Protein AF-A0A820EI42-F1 (afdb_monomer_lite)

Radius of gyration: 15.6 Å; chains: 1; bounding box: 41×28×44 Å

Secondary structure (DSSP, 8-state):
-HHHHHHHHHHHTT-HHHHHHHHHHHHH--BSSSSTTB-IIIIIIHHHIIIIITTHHHHHHHHHHHHHS-B-TTSSSBSS---HHHHHHHHHHHHTS-THHHHHHHH---HHHHHHHHHHHHHTTT----

Organism: NCBI:txid433720

pLDDT: mean 88.72, std 10.05, range [53.34, 98.56]

Structure (mmCIF, N/CA/C/O backbone):
data_AF-A0A820EI42-F1
#
_entry.id   AF-A0A820EI42-F1
#
loop_
_atom_site.group_PDB
_atom_site.id
_atom_site.type_symbol
_atom_site.label_atom_id
_atom_site.label_alt_id
_atom_site.label_comp_id
_atom_site.label_asym_id
_atom_site.label_entity_id
_atom_site.label_seq_id
_atom_site.pdbx_PDB_ins_code
_atom_site.Cartn_x
_atom_site.Cartn_y
_atom_site.Cartn_z
_atom_site.occupancy
_atom_site.B_iso_or_equi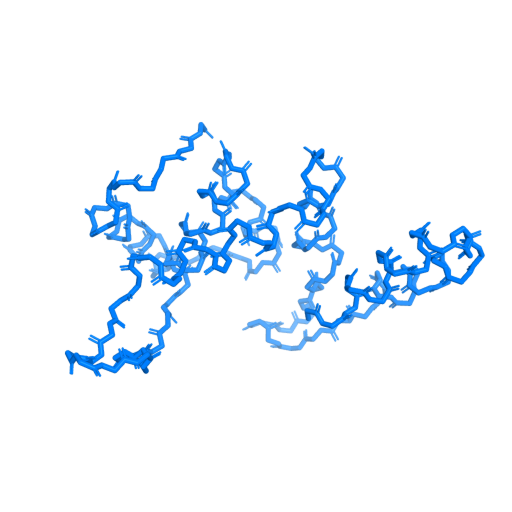v
_atom_site.auth_seq_id
_atom_site.auth_comp_id
_atom_site.auth_asym_id
_atom_site.auth_atom_id
_atom_site.pdbx_PDB_model_num
ATOM 1 N N . MET A 1 1 ? 3.671 6.125 -6.779 1.00 53.34 1 MET A N 1
ATOM 2 C CA . MET A 1 1 ? 2.702 5.090 -7.230 1.00 53.34 1 MET A CA 1
ATOM 3 C C . MET A 1 1 ? 2.382 5.195 -8.721 1.00 53.34 1 MET A C 1
ATOM 5 O O . MET A 1 1 ? 1.950 4.197 -9.273 1.00 53.34 1 MET A O 1
ATOM 9 N N . ALA A 1 2 ? 2.569 6.338 -9.393 1.00 58.31 2 ALA A N 1
ATOM 10 C CA . ALA A 1 2 ? 2.307 6.477 -10.833 1.00 58.31 2 ALA A CA 1
ATOM 11 C C . ALA A 1 2 ? 3.265 5.642 -11.714 1.00 58.31 2 ALA A C 1
ATOM 13 O O . ALA A 1 2 ? 2.934 5.253 -12.830 1.00 58.31 2 ALA A O 1
ATOM 14 N N . GLU A 1 3 ? 4.439 5.321 -11.183 1.00 64.50 3 GLU A N 1
ATOM 15 C CA . GLU A 1 3 ? 5.553 4.681 -11.876 1.00 64.50 3 GLU A CA 1
ATOM 16 C C . GLU A 1 3 ? 5.249 3.228 -12.274 1.00 64.50 3 GLU A C 1
ATOM 18 O O . GLU A 1 3 ? 5.592 2.793 -13.373 1.00 64.50 3 GLU A O 1
ATOM 23 N N . ILE A 1 4 ? 4.539 2.486 -11.415 1.00 65.19 4 ILE A N 1
ATOM 24 C CA . ILE A 1 4 ? 4.153 1.093 -11.691 1.00 65.19 4 ILE A CA 1
ATOM 25 C C . ILE A 1 4 ? 3.042 0.988 -12.737 1.00 65.19 4 ILE A C 1
ATOM 27 O O . ILE A 1 4 ? 3.046 0.048 -13.524 1.00 65.19 4 ILE A O 1
ATOM 31 N N . PHE A 1 5 ? 2.152 1.983 -12.817 1.00 62.69 5 PHE A N 1
ATOM 32 C CA . PHE A 1 5 ? 1.151 2.056 -13.883 1.00 62.69 5 PHE A CA 1
ATOM 33 C C . PHE A 1 5 ? 1.806 2.310 -15.243 1.00 62.69 5 PHE A C 1
ATOM 35 O O . PHE A 1 5 ? 1.432 1.674 -16.221 1.00 62.69 5 PHE A O 1
ATOM 42 N N . GLY A 1 6 ? 2.819 3.183 -15.305 1.00 65.38 6 GLY A N 1
ATOM 43 C CA . GLY A 1 6 ? 3.590 3.401 -16.532 1.00 65.38 6 GLY A CA 1
ATOM 44 C C . GLY A 1 6 ? 4.297 2.130 -17.009 1.00 65.38 6 GLY A C 1
ATOM 45 O O . GLY A 1 6 ? 4.198 1.778 -18.182 1.00 65.38 6 GLY A O 1
ATOM 46 N N . TYR A 1 7 ? 4.958 1.407 -16.097 1.00 69.62 7 TYR A N 1
ATOM 47 C CA . TYR A 1 7 ? 5.595 0.125 -16.414 1.00 69.62 7 TYR A CA 1
ATOM 48 C C . TYR A 1 7 ? 4.594 -0.917 -16.933 1.00 69.62 7 TYR A C 1
ATOM 50 O O . TYR A 1 7 ? 4.837 -1.537 -17.970 1.00 69.62 7 TYR A O 1
ATOM 58 N N . ASP A 1 8 ? 3.462 -1.082 -16.243 1.00 69.12 8 ASP A N 1
ATOM 59 C CA . ASP A 1 8 ? 2.468 -2.093 -16.603 1.00 69.12 8 ASP A CA 1
ATOM 60 C C . ASP A 1 8 ? 1.779 -1.793 -17.942 1.00 69.12 8 ASP A C 1
ATOM 62 O O . ASP A 1 8 ? 1.596 -2.700 -18.750 1.00 69.12 8 ASP A O 1
ATOM 66 N N . VAL A 1 9 ? 1.491 -0.519 -18.239 1.00 74.06 9 VAL A N 1
ATOM 67 C CA . VAL A 1 9 ? 0.936 -0.105 -19.539 1.00 74.06 9 VAL A CA 1
ATOM 68 C C . VAL A 1 9 ? 1.902 -0.426 -20.680 1.00 74.06 9 VAL A C 1
ATOM 70 O O . VAL A 1 9 ? 1.485 -1.020 -21.673 1.00 74.06 9 VAL A O 1
ATOM 73 N N . TYR A 1 10 ? 3.192 -0.091 -20.550 1.00 78.75 10 TYR A N 1
ATOM 74 C CA . TYR A 1 10 ? 4.170 -0.418 -21.594 1.00 78.75 10 TYR A CA 1
ATOM 75 C C . TYR A 1 10 ? 4.304 -1.930 -21.794 1.00 78.75 10 TYR A C 1
ATOM 77 O O . TYR A 1 10 ? 4.329 -2.393 -22.935 1.00 78.75 10 TYR A O 1
ATOM 85 N N . LYS A 1 11 ? 4.311 -2.708 -20.704 1.00 75.75 11 LYS A N 1
ATOM 86 C CA . LYS A 1 11 ? 4.339 -4.173 -20.774 1.00 75.75 11 LYS A CA 1
ATOM 87 C C . LYS A 1 11 ? 3.086 -4.729 -21.463 1.00 75.75 11 LYS A C 1
ATOM 89 O O . LYS A 1 11 ? 3.209 -5.568 -22.350 1.00 75.75 11 LYS A O 1
ATOM 94 N N . GLY A 1 12 ? 1.899 -4.233 -21.110 1.00 77.19 12 GLY A N 1
ATOM 95 C CA . GLY A 1 12 ? 0.624 -4.649 -21.702 1.00 77.19 12 GLY A CA 1
ATOM 96 C C . GLY A 1 12 ? 0.482 -4.304 -23.190 1.00 77.19 12 GLY A C 1
ATOM 97 O O . GLY A 1 12 ? -0.171 -5.038 -23.926 1.00 77.19 12 GLY A O 1
ATOM 98 N N . LEU A 1 13 ? 1.133 -3.230 -23.650 1.00 83.88 13 LEU A N 1
ATOM 99 C CA . LEU A 1 13 ? 1.183 -2.826 -25.062 1.00 83.88 13 LEU A CA 1
ATOM 100 C C . LEU A 1 13 ? 2.290 -3.531 -25.871 1.00 83.88 13 LEU A C 1
ATOM 102 O O . LEU A 1 13 ? 2.433 -3.263 -27.062 1.00 83.88 13 LEU A O 1
ATOM 106 N N . GLY A 1 14 ? 3.093 -4.404 -25.250 1.00 83.50 14 GLY A N 1
ATOM 107 C CA . GLY A 1 14 ? 4.234 -5.061 -25.901 1.00 83.50 14 GLY A CA 1
ATOM 108 C C . GLY A 1 14 ? 5.441 -4.143 -26.146 1.00 83.50 14 GLY A C 1
ATOM 109 O O . GLY A 1 14 ? 6.364 -4.517 -26.867 1.00 83.50 14 GLY A O 1
ATOM 110 N N . LEU A 1 15 ? 5.462 -2.955 -25.537 1.00 86.25 15 LEU A N 1
ATOM 111 C CA . LEU A 1 15 ? 6.540 -1.966 -25.626 1.00 86.25 15 LEU A CA 1
ATOM 112 C C . LEU A 1 15 ? 7.644 -2.288 -24.608 1.00 86.25 15 LEU A C 1
ATOM 114 O O . LEU A 1 15 ? 7.876 -1.568 -23.635 1.00 86.25 15 LEU A O 1
ATOM 118 N N . THR A 1 16 ? 8.297 -3.437 -24.792 1.00 84.50 16 THR A N 1
ATOM 119 C CA . THR A 1 16 ? 9.231 -4.014 -23.810 1.00 84.50 16 THR A CA 1
ATOM 120 C C . THR A 1 16 ? 10.432 -3.106 -23.519 1.00 84.50 16 THR A C 1
ATOM 122 O O . THR A 1 16 ? 10.884 -3.038 -22.376 1.00 84.50 16 THR A O 1
ATOM 125 N N . ALA A 1 17 ? 10.938 -2.375 -24.517 1.00 84.38 17 ALA A N 1
ATOM 126 C CA . ALA A 1 17 ? 12.067 -1.460 -24.335 1.00 84.38 17 ALA A CA 1
ATOM 127 C C . ALA A 1 17 ? 11.681 -0.255 -23.460 1.00 84.38 17 ALA A C 1
ATOM 129 O O . ALA A 1 17 ? 12.415 0.131 -22.548 1.00 84.38 17 ALA A O 1
ATOM 130 N N . GLU A 1 18 ? 10.498 0.308 -23.690 1.00 82.31 18 GLU A N 1
ATOM 131 C CA . GLU A 1 18 ? 9.933 1.409 -22.917 1.00 82.31 18 GLU A CA 1
ATOM 132 C C . GLU A 1 18 ? 9.603 0.968 -21.492 1.00 82.31 18 GLU A C 1
ATOM 134 O O . GLU A 1 18 ? 9.874 1.714 -20.548 1.00 82.31 18 GLU A O 1
ATOM 139 N N . ALA A 1 19 ? 9.093 -0.256 -21.328 1.00 81.25 19 ALA A N 1
ATOM 140 C CA . ALA A 1 19 ? 8.851 -0.862 -20.026 1.00 81.25 19 ALA A CA 1
ATOM 141 C C . ALA A 1 19 ? 10.160 -0.985 -19.227 1.00 81.25 19 ALA A C 1
ATOM 143 O O . ALA A 1 19 ? 10.250 -0.477 -18.109 1.00 81.25 19 ALA A O 1
ATOM 144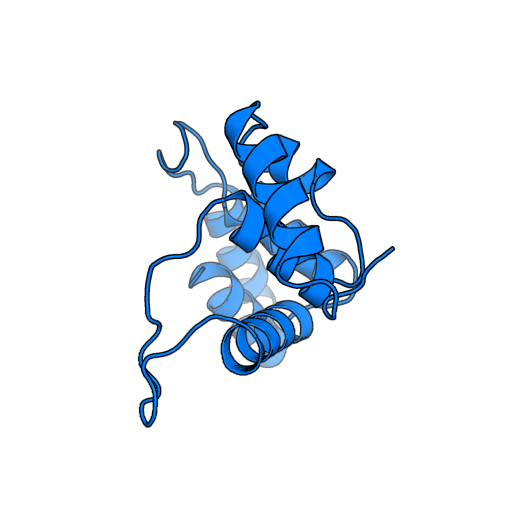 N N . GLU A 1 20 ? 11.215 -1.576 -19.796 1.00 84.19 20 GLU A N 1
ATOM 145 C CA . GLU A 1 20 ? 12.500 -1.708 -19.094 1.00 84.19 20 GLU A CA 1
ATOM 146 C C . GLU A 1 20 ? 13.170 -0.354 -18.818 1.00 84.19 20 GLU A C 1
ATOM 148 O O . GLU A 1 20 ? 13.775 -0.168 -17.755 1.00 84.19 20 GLU A O 1
ATOM 153 N N . ARG A 1 21 ? 13.005 0.634 -19.708 1.00 85.19 21 ARG A N 1
ATOM 154 C CA . ARG A 1 21 ? 13.470 2.007 -19.463 1.00 85.19 21 ARG A CA 1
ATOM 155 C C . ARG A 1 21 ? 12.725 2.648 -18.291 1.00 85.19 21 ARG A C 1
ATOM 157 O O . ARG A 1 21 ? 13.360 3.198 -17.391 1.00 85.19 21 ARG A O 1
ATOM 164 N N . ALA A 1 22 ? 11.393 2.573 -18.282 1.00 83.62 22 ALA A N 1
ATOM 165 C CA . ALA A 1 22 ? 10.560 3.127 -17.215 1.00 83.62 22 ALA A CA 1
ATOM 166 C C . ALA A 1 22 ? 10.859 2.457 -15.867 1.00 83.62 22 ALA A C 1
ATOM 168 O O . ALA A 1 22 ? 11.013 3.143 -14.854 1.00 83.62 22 ALA A O 1
ATOM 169 N N . LYS A 1 23 ? 11.025 1.132 -15.862 1.00 84.50 23 LYS A N 1
ATOM 170 C CA . LYS A 1 23 ? 11.444 0.362 -14.690 1.00 84.50 23 LYS A CA 1
ATOM 171 C C . LYS A 1 23 ? 12.811 0.812 -14.191 1.00 84.50 23 LYS A C 1
ATOM 173 O O . LYS A 1 23 ? 12.924 1.140 -13.018 1.00 84.50 23 LYS A O 1
ATOM 178 N N . SER A 1 24 ? 13.823 0.891 -15.055 1.00 86.69 24 SER A N 1
ATOM 179 C CA . SER A 1 24 ? 15.179 1.317 -14.668 1.00 86.69 24 SER A CA 1
ATOM 180 C C . SER A 1 24 ? 15.192 2.705 -14.020 1.00 86.69 24 SER A C 1
ATOM 182 O O . SER A 1 24 ? 15.796 2.886 -12.964 1.00 86.69 24 SER A O 1
ATOM 184 N N . LEU A 1 25 ? 14.464 3.667 -14.597 1.00 87.25 25 LEU A N 1
ATOM 185 C CA . LEU A 1 25 ? 14.319 5.006 -14.016 1.00 87.25 25 LEU A CA 1
ATOM 186 C C . LEU A 1 25 ? 13.622 4.965 -12.651 1.00 87.25 25 LEU A C 1
ATOM 188 O O . LEU A 1 25 ? 14.083 5.588 -11.699 1.00 87.25 25 LEU A O 1
ATOM 192 N N 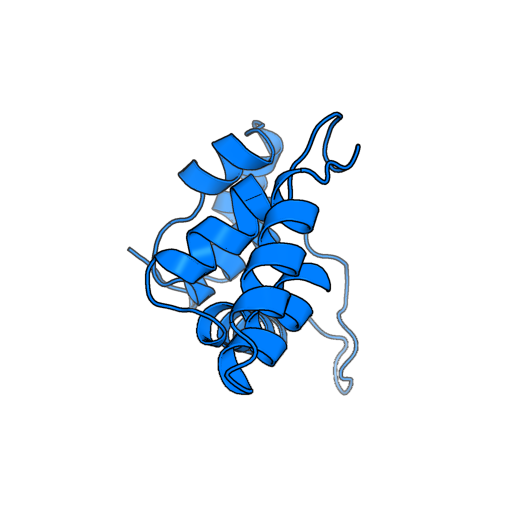. SER A 1 26 ? 12.545 4.191 -12.534 1.00 86.50 26 SER A N 1
ATOM 193 C CA . SER A 1 26 ? 11.782 4.077 -11.287 1.00 86.50 26 SER A CA 1
ATOM 194 C C . SER A 1 26 ? 12.570 3.362 -10.185 1.00 86.50 26 SER A C 1
ATOM 196 O O . SER A 1 26 ? 12.438 3.704 -9.015 1.00 86.50 26 SER A O 1
ATOM 198 N N . MET A 1 27 ? 13.421 2.398 -10.546 1.00 87.88 27 MET A N 1
ATOM 199 C CA . MET A 1 27 ? 14.309 1.687 -9.619 1.00 87.88 27 MET A CA 1
ATOM 200 C C . MET A 1 27 ? 15.373 2.599 -9.001 1.00 87.88 27 MET A C 1
ATOM 202 O O . MET A 1 27 ? 15.763 2.394 -7.851 1.00 87.88 27 MET A O 1
ATOM 206 N N . ALA A 1 28 ? 15.849 3.583 -9.767 1.00 89.75 28 ALA A N 1
ATOM 207 C CA . ALA A 1 28 ? 16.845 4.552 -9.321 1.00 89.75 28 ALA A CA 1
ATOM 208 C C . ALA A 1 28 ? 16.235 5.724 -8.535 1.00 89.75 28 ALA A C 1
ATOM 210 O O . ALA A 1 28 ? 16.958 6.411 -7.817 1.00 89.75 28 ALA A O 1
ATOM 211 N N . ASN A 1 29 ? 14.926 5.957 -8.662 1.00 89.19 29 ASN A N 1
ATOM 212 C CA . ASN A 1 29 ? 14.256 7.083 -8.026 1.00 89.19 29 ASN A CA 1
ATOM 213 C C . ASN A 1 29 ? 14.055 6.854 -6.520 1.00 89.19 29 ASN A C 1
ATOM 215 O O . ASN A 1 29 ? 13.462 5.852 -6.107 1.00 89.19 29 ASN A O 1
ATOM 219 N N . SER A 1 30 ? 14.503 7.814 -5.712 1.00 92.00 30 SER A N 1
ATOM 220 C CA . SER A 1 30 ? 14.280 7.855 -4.269 1.00 92.00 30 SER A CA 1
ATOM 221 C C . SER A 1 30 ? 13.490 9.094 -3.861 1.00 92.00 30 SER A C 1
ATOM 223 O O . SER A 1 30 ? 13.462 10.106 -4.555 1.00 92.00 30 SER A O 1
ATOM 225 N N . ASP A 1 31 ? 12.852 8.996 -2.704 1.00 89.56 31 ASP A N 1
ATOM 226 C CA . ASP A 1 31 ? 12.130 10.073 -2.042 1.00 89.56 31 ASP A CA 1
ATOM 227 C C . ASP A 1 31 ? 12.669 10.241 -0.610 1.00 89.56 31 ASP A C 1
ATOM 229 O O . ASP A 1 31 ? 13.376 9.380 -0.076 1.00 89.56 31 ASP A O 1
ATOM 233 N N . ASN A 1 32 ? 12.319 11.351 0.030 1.00 88.81 32 ASN A N 1
ATOM 234 C CA . ASN A 1 32 ? 12.592 11.615 1.435 1.00 88.81 32 ASN A CA 1
ATOM 235 C C . ASN A 1 32 ? 11.416 11.269 2.357 1.00 88.81 32 ASN A C 1
ATOM 237 O O . ASN A 1 32 ? 11.524 11.443 3.572 1.00 88.81 32 ASN A O 1
ATOM 241 N N . PHE A 1 33 ? 10.319 10.744 1.804 1.00 85.75 33 PHE A N 1
ATOM 242 C CA . PHE A 1 33 ? 9.185 10.223 2.561 1.00 85.75 33 PHE A CA 1
ATOM 243 C C . PHE A 1 33 ? 9.058 8.688 2.448 1.00 85.75 33 PHE A C 1
ATOM 245 O O . PHE A 1 33 ? 9.127 8.166 1.335 1.00 85.75 33 PHE A O 1
ATOM 252 N N . PRO A 1 34 ? 8.796 7.955 3.555 1.00 88.19 34 PRO A N 1
ATOM 253 C CA . PRO A 1 34 ? 8.659 8.448 4.933 1.00 88.19 34 PRO A CA 1
ATOM 254 C C . PRO A 1 34 ? 9.979 8.800 5.615 1.00 88.19 34 PRO A C 1
ATOM 256 O O . PRO A 1 34 ? 9.970 9.375 6.700 1.00 88.19 34 PRO A O 1
ATOM 259 N N . ARG A 1 35 ? 11.107 8.450 4.999 1.00 88.69 35 ARG A N 1
ATOM 260 C CA . ARG A 1 35 ? 12.447 8.805 5.462 1.00 88.69 35 ARG A CA 1
ATOM 261 C C . ARG A 1 35 ? 13.361 9.098 4.271 1.00 88.69 35 ARG A C 1
ATOM 263 O O . ARG A 1 35 ? 13.060 8.633 3.168 1.00 88.69 35 ARG A O 1
ATOM 270 N N . PRO A 1 36 ? 14.487 9.803 4.476 1.00 91.44 36 PRO A N 1
ATOM 271 C CA . PRO A 1 36 ? 15.495 9.990 3.440 1.00 91.44 36 PRO A CA 1
ATOM 272 C C . PRO A 1 36 ? 15.873 8.678 2.751 1.00 91.44 36 PRO A C 1
ATOM 274 O O . PRO A 1 36 ? 16.049 7.656 3.419 1.00 91.44 36 PRO A O 1
ATOM 277 N N . ASN A 1 37 ? 16.031 8.726 1.429 1.00 89.94 37 ASN A N 1
ATOM 278 C CA . ASN A 1 37 ? 16.398 7.579 0.594 1.00 89.94 37 ASN A CA 1
ATOM 279 C C . ASN A 1 37 ? 15.381 6.422 0.618 1.00 89.94 37 ASN A C 1
ATOM 281 O O . ASN A 1 37 ? 15.768 5.253 0.599 1.00 89.94 37 ASN A O 1
ATOM 285 N N . THR A 1 38 ? 14.084 6.728 0.637 1.00 92.25 38 THR A N 1
ATOM 286 C CA . THR A 1 38 ? 13.025 5.728 0.441 1.00 92.25 38 THR A CA 1
ATOM 287 C C . THR A 1 38 ? 12.838 5.447 -1.045 1.00 92.25 38 THR A C 1
ATOM 289 O O . THR A 1 38 ? 12.525 6.354 -1.811 1.00 92.25 38 THR A O 1
ATOM 292 N N . TYR A 1 39 ? 12.937 4.186 -1.462 1.00 92.69 39 TYR A N 1
ATOM 293 C CA . TYR A 1 39 ? 12.710 3.791 -2.854 1.00 92.69 39 TYR A CA 1
ATOM 294 C C . TYR A 1 39 ? 11.370 3.068 -2.991 1.00 92.69 39 TYR A C 1
ATOM 296 O O . TYR A 1 39 ? 11.297 1.841 -2.987 1.00 92.69 39 TYR A O 1
ATOM 304 N N . TRP A 1 40 ? 10.287 3.835 -3.131 1.00 89.38 40 TRP A N 1
ATOM 305 C CA . TRP A 1 40 ? 8.920 3.304 -3.208 1.00 89.38 40 TRP A CA 1
ATOM 306 C C . TRP A 1 40 ? 8.726 2.261 -4.305 1.00 89.38 40 TRP A C 1
ATOM 308 O O . TRP A 1 40 ? 8.066 1.245 -4.093 1.00 89.38 40 TRP A O 1
ATOM 318 N N . PHE A 1 41 ? 9.279 2.502 -5.492 1.00 87.81 41 PHE A N 1
ATOM 319 C CA . PHE A 1 41 ? 9.138 1.547 -6.581 1.00 87.81 41 PHE A CA 1
ATOM 320 C C . PHE A 1 41 ? 9.986 0.299 -6.330 1.00 87.81 41 PHE A C 1
ATOM 322 O O . PHE A 1 41 ? 9.448 -0.802 -6.314 1.00 87.81 41 PHE A O 1
ATOM 329 N N . ARG A 1 42 ? 11.288 0.472 -6.078 1.00 90.31 42 ARG A N 1
ATOM 330 C CA . ARG A 1 42 ? 12.238 -0.637 -5.920 1.00 90.31 42 ARG A CA 1
ATOM 331 C C . ARG A 1 42 ? 11.942 -1.522 -4.714 1.00 90.31 42 ARG A C 1
ATOM 333 O O . ARG A 1 42 ? 11.944 -2.739 -4.852 1.00 90.31 42 ARG A O 1
ATOM 340 N N . ASP A 1 43 ? 11.696 -0.917 -3.556 1.00 91.75 43 ASP A N 1
ATOM 341 C CA . ASP A 1 43 ? 11.672 -1.635 -2.279 1.00 91.75 43 ASP A CA 1
ATOM 342 C C . ASP A 1 43 ? 10.250 -1.959 -1.812 1.00 91.75 43 ASP A C 1
ATOM 344 O O . ASP A 1 43 ? 10.082 -2.767 -0.906 1.00 91.75 43 ASP A O 1
ATOM 348 N N . TRP A 1 44 ? 9.211 -1.373 -2.414 1.00 89.75 44 TRP A N 1
ATOM 349 C CA . TRP A 1 44 ? 7.823 -1.660 -2.044 1.00 89.75 44 TRP A CA 1
ATOM 350 C C . TRP A 1 44 ? 7.002 -2.189 -3.215 1.00 89.75 44 TRP A C 1
ATOM 352 O O . TRP A 1 44 ? 6.608 -3.349 -3.199 1.00 89.75 44 TRP A O 1
ATOM 362 N N . LEU A 1 45 ? 6.777 -1.385 -4.256 1.00 85.56 45 LEU A N 1
ATOM 363 C CA . LEU A 1 45 ? 5.830 -1.728 -5.325 1.00 85.56 45 LEU A CA 1
ATOM 364 C C . LEU A 1 45 ? 6.320 -2.863 -6.236 1.00 85.56 45 LEU A C 1
ATOM 366 O O . LEU A 1 45 ? 5.537 -3.723 -6.630 1.00 85.56 45 LEU A O 1
ATOM 370 N N . TYR A 1 46 ? 7.605 -2.889 -6.584 1.00 84.25 46 TYR A N 1
ATOM 371 C CA . TYR A 1 46 ? 8.153 -3.911 -7.471 1.00 84.25 46 TYR A CA 1
ATOM 372 C C . TYR A 1 46 ? 8.162 -5.315 -6.840 1.00 84.25 46 TYR A C 1
ATOM 374 O O . TYR A 1 46 ? 7.747 -6.252 -7.523 1.00 84.25 46 TYR A O 1
ATOM 382 N N . PRO A 1 47 ? 8.520 -5.496 -5.550 1.00 84.25 47 PRO A N 1
ATOM 383 C CA . PRO A 1 47 ? 8.335 -6.764 -4.845 1.00 84.25 47 PRO A CA 1
ATOM 384 C C . PRO A 1 47 ? 6.904 -7.307 -4.916 1.00 84.25 47 PRO A C 1
ATOM 386 O O . PRO A 1 47 ? 6.725 -8.501 -5.141 1.00 84.25 47 PRO A O 1
ATOM 389 N N . TRP A 1 48 ? 5.888 -6.440 -4.810 1.00 77.50 48 TRP A N 1
ATOM 390 C CA . TRP A 1 48 ? 4.489 -6.851 -4.976 1.00 77.50 48 TRP A CA 1
ATOM 391 C C . TRP A 1 48 ? 4.205 -7.359 -6.394 1.00 77.50 48 TRP A C 1
ATOM 393 O O . TRP A 1 48 ? 3.481 -8.335 -6.586 1.00 77.50 48 TRP A O 1
ATOM 403 N N . TYR A 1 49 ? 4.777 -6.680 -7.389 1.00 73.00 49 TYR A N 1
ATOM 404 C CA . TYR A 1 49 ? 4.565 -6.971 -8.801 1.00 73.00 49 TYR A CA 1
ATOM 405 C C . TYR A 1 49 ? 5.131 -8.340 -9.197 1.00 73.00 49 TYR A C 1
ATOM 407 O O . TYR A 1 49 ? 4.438 -9.144 -9.820 1.00 73.00 49 TYR A O 1
ATOM 415 N N . ILE A 1 50 ? 6.380 -8.625 -8.808 1.00 76.25 50 ILE A N 1
ATOM 416 C CA . ILE A 1 50 ? 7.095 -9.846 -9.215 1.00 76.25 50 ILE A CA 1
ATOM 417 C C . ILE A 1 50 ? 6.681 -11.097 -8.437 1.00 76.25 50 ILE A C 1
ATOM 419 O O . ILE A 1 50 ? 6.885 -12.202 -8.929 1.00 76.25 50 ILE A O 1
ATOM 423 N N . GLN A 1 51 ? 6.065 -10.954 -7.258 1.00 68.62 51 GLN A N 1
ATOM 424 C CA . GLN A 1 51 ? 5.538 -12.080 -6.473 1.00 68.62 51 GLN A CA 1
ATOM 425 C C . GLN A 1 51 ? 4.197 -12.626 -7.012 1.00 68.62 51 GLN A C 1
ATOM 427 O O . GLN A 1 51 ? 3.480 -13.340 -6.316 1.00 68.62 51 GLN A O 1
ATOM 432 N N . GLY A 1 52 ? 3.868 -12.338 -8.277 1.00 60.06 52 GLY A N 1
ATOM 433 C CA . GLY A 1 52 ? 2.800 -13.014 -9.021 1.00 60.06 52 GLY A CA 1
ATOM 434 C C . GLY A 1 52 ? 1.426 -12.351 -8.954 1.00 60.06 52 GLY A C 1
ATOM 435 O O . GLY A 1 52 ? 0.454 -12.936 -9.431 1.00 60.06 52 GLY A O 1
ATOM 436 N N . GLN A 1 53 ? 1.319 -11.140 -8.396 1.00 63.56 53 GLN A N 1
ATOM 437 C CA . GLN A 1 53 ? 0.050 -10.407 -8.358 1.00 63.56 53 GLN A CA 1
ATOM 438 C C . GLN A 1 53 ? 0.002 -9.168 -9.258 1.00 63.56 53 GLN A C 1
ATOM 440 O O . GLN A 1 53 ? -1.059 -8.553 -9.332 1.00 63.56 53 GLN A O 1
ATOM 445 N N . GLU A 1 54 ? 1.089 -8.841 -9.971 1.00 73.31 54 GLU A N 1
ATOM 446 C CA . GLU A 1 54 ? 1.170 -7.794 -11.008 1.00 73.31 54 GLU A CA 1
ATOM 447 C C . GLU A 1 54 ? 0.291 -6.564 -10.697 1.00 73.31 54 GLU A C 1
ATOM 449 O O . GLU A 1 54 ? 0.478 -5.919 -9.670 1.00 73.31 54 GLU A O 1
ATOM 454 N N . THR A 1 55 ? -0.697 -6.237 -11.535 1.00 69.88 55 THR A N 1
ATOM 455 C CA . THR A 1 55 ? -1.678 -5.168 -11.280 1.00 69.88 55 THR A CA 1
ATOM 456 C C . THR A 1 55 ? -2.839 -5.568 -10.379 1.00 69.88 55 THR A C 1
ATOM 458 O O . THR A 1 55 ? -3.502 -4.696 -9.808 1.00 69.88 55 THR A O 1
ATOM 461 N N . LYS A 1 56 ? -3.090 -6.869 -10.199 1.00 79.44 56 LYS A N 1
ATOM 462 C CA . LYS A 1 56 ? -4.185 -7.374 -9.357 1.00 79.44 56 LYS A CA 1
ATOM 463 C C . LYS A 1 56 ? -4.033 -6.917 -7.917 1.00 79.44 56 LYS A C 1
ATOM 465 O O . LYS A 1 56 ? -5.033 -6.583 -7.294 1.00 79.44 56 LYS A O 1
ATOM 470 N N . VAL A 1 57 ? -2.808 -6.826 -7.411 1.00 80.38 57 VAL A N 1
ATOM 471 C CA . VAL A 1 57 ? -2.554 -6.392 -6.033 1.00 80.38 57 VAL A CA 1
ATOM 472 C C . VAL A 1 57 ? -3.004 -4.947 -5.777 1.00 80.38 57 VAL A C 1
ATOM 474 O O . VAL A 1 57 ? -3.622 -4.673 -4.754 1.00 80.38 57 VAL A O 1
ATOM 477 N N . LEU A 1 58 ? -2.793 -4.020 -6.719 1.00 82.19 58 LEU A N 1
ATOM 478 C CA . LEU A 1 58 ? -3.233 -2.626 -6.570 1.00 82.19 58 LEU A CA 1
ATOM 479 C C . LEU A 1 58 ? -4.755 -2.524 -6.667 1.00 82.19 58 LEU A C 1
ATOM 481 O O . LEU A 1 58 ? -5.387 -1.826 -5.876 1.00 82.19 58 LEU A O 1
ATOM 485 N N . VAL A 1 59 ? -5.352 -3.269 -7.599 1.00 87.44 59 VAL A N 1
ATOM 486 C CA . VAL A 1 59 ? -6.811 -3.367 -7.722 1.00 87.44 59 VAL A CA 1
ATOM 487 C C . VAL A 1 59 ? -7.423 -3.934 -6.439 1.00 87.44 59 VAL A C 1
ATOM 489 O O . VAL A 1 59 ? -8.396 -3.382 -5.926 1.00 87.44 59 VAL A O 1
ATOM 492 N N . ASN A 1 60 ? -6.848 -5.005 -5.893 1.00 90.50 60 ASN A N 1
ATOM 493 C CA . ASN A 1 60 ? -7.294 -5.627 -4.651 1.00 90.50 60 ASN A CA 1
ATOM 494 C C . ASN A 1 60 ? -7.129 -4.678 -3.465 1.00 90.50 60 ASN A C 1
ATOM 496 O O . ASN A 1 60 ? -8.053 -4.556 -2.666 1.00 90.50 60 ASN A O 1
ATOM 500 N N . TYR A 1 61 ? -6.013 -3.949 -3.389 1.00 92.19 61 TYR A N 1
ATOM 501 C CA . TYR A 1 61 ? -5.790 -2.936 -2.363 1.00 92.19 61 TYR A CA 1
ATOM 502 C C . TYR A 1 61 ? -6.912 -1.895 -2.369 1.00 92.19 61 TYR A C 1
ATOM 504 O O . TYR A 1 61 ? -7.596 -1.734 -1.360 1.00 92.19 61 TYR A O 1
ATOM 512 N N . PHE A 1 62 ? -7.189 -1.256 -3.511 1.00 91.62 62 PHE A N 1
ATOM 513 C CA . PHE A 1 62 ? -8.254 -0.251 -3.587 1.00 91.62 62 PHE A CA 1
ATOM 514 C C . PHE A 1 62 ? -9.651 -0.829 -3.328 1.00 91.62 62 PHE A C 1
ATOM 516 O O . PHE A 1 62 ? -10.473 -0.148 -2.715 1.00 91.62 62 PHE A O 1
ATOM 523 N N . LYS A 1 63 ? -9.921 -2.081 -3.724 1.00 94.75 63 LYS A N 1
ATOM 524 C CA . LYS A 1 63 ? -11.167 -2.779 -3.366 1.00 94.75 63 LYS A CA 1
ATOM 525 C C . LYS A 1 63 ? -11.303 -2.953 -1.855 1.00 94.75 63 LYS A C 1
ATOM 527 O O . LYS A 1 63 ? -12.350 -2.612 -1.312 1.00 94.75 63 LYS A O 1
ATOM 532 N N . LEU A 1 64 ? -10.253 -3.420 -1.178 1.00 96.44 64 LEU A N 1
ATOM 533 C CA . LEU A 1 64 ? -10.247 -3.573 0.278 1.00 96.44 64 LEU A CA 1
ATOM 534 C C . LEU A 1 64 ? -10.445 -2.225 0.971 1.00 96.44 64 LEU A C 1
ATOM 536 O O . LEU A 1 64 ? -11.299 -2.121 1.848 1.00 96.44 64 LEU A O 1
ATOM 540 N N . VAL A 1 65 ? -9.725 -1.179 0.545 1.00 96.50 65 VAL A N 1
ATOM 541 C CA . VAL A 1 65 ? -9.898 0.177 1.090 1.00 96.50 65 VAL A CA 1
ATOM 542 C C . VAL A 1 65 ? -11.340 0.652 0.915 1.00 96.50 65 VAL A C 1
ATOM 544 O O . VAL A 1 65 ? -11.962 1.105 1.872 1.00 96.50 65 VAL A O 1
ATOM 547 N N . ALA A 1 66 ? -11.907 0.505 -0.282 1.00 94.94 66 ALA A N 1
ATOM 548 C CA . ALA A 1 66 ? -13.275 0.924 -0.552 1.00 94.94 66 ALA A CA 1
ATOM 549 C C . ALA A 1 66 ? -14.314 0.128 0.255 1.00 94.94 66 ALA A C 1
ATOM 551 O O . ALA A 1 66 ? -15.350 0.689 0.616 1.00 94.94 66 ALA A O 1
ATOM 552 N N . GLN A 1 67 ? -14.059 -1.152 0.521 1.00 96.06 67 GLN A N 1
ATOM 553 C CA . GLN A 1 67 ? -14.980 -2.027 1.240 1.00 96.06 67 GLN A CA 1
ATOM 554 C C . GLN A 1 67 ? -14.929 -1.824 2.757 1.00 96.06 67 GLN A C 1
ATOM 556 O O . GLN A 1 67 ? -15.978 -1.802 3.396 1.00 96.06 67 GLN A O 1
ATOM 561 N N . TYR A 1 68 ? -13.732 -1.689 3.331 1.00 97.00 68 TYR A N 1
ATOM 562 C CA . TYR A 1 68 ? -13.536 -1.788 4.780 1.00 97.00 68 TYR A CA 1
ATOM 563 C C . TYR A 1 68 ? -13.115 -0.485 5.453 1.00 97.00 68 TYR A C 1
ATOM 565 O O . TYR A 1 68 ? -13.338 -0.330 6.653 1.00 97.00 68 TYR A O 1
ATOM 573 N N . PHE A 1 69 ? -12.492 0.452 4.734 1.00 97.75 69 PHE A N 1
ATOM 574 C CA . PHE A 1 69 ? -11.971 1.650 5.384 1.00 97.75 69 PHE A CA 1
ATOM 575 C C . PHE A 1 69 ? -13.102 2.647 5.711 1.00 97.75 69 PHE A C 1
ATOM 577 O O . PHE A 1 69 ? -13.977 2.861 4.865 1.00 97.75 69 PHE A O 1
ATOM 584 N N . PRO A 1 70 ? -13.116 3.271 6.910 1.00 96.75 70 PRO A N 1
ATOM 585 C CA . PRO A 1 70 ? -14.247 4.079 7.361 1.00 96.75 70 PRO A CA 1
ATOM 586 C C . PRO A 1 70 ? -14.576 5.251 6.432 1.00 96.75 70 PRO A C 1
ATOM 588 O O . PRO A 1 70 ? -13.694 6.004 6.013 1.00 96.75 70 PRO A O 1
ATOM 591 N N . LYS A 1 71 ? -15.871 5.444 6.172 1.00 96.69 71 LYS A N 1
ATOM 592 C CA . LYS A 1 71 ? -16.428 6.540 5.368 1.00 96.69 71 LYS A CA 1
ATOM 593 C C . LYS A 1 71 ? -17.479 7.302 6.161 1.00 96.69 71 LYS A C 1
ATOM 595 O O . LYS A 1 71 ? -18.111 6.731 7.049 1.00 96.69 71 LYS A O 1
ATOM 600 N N . TYR A 1 72 ? -17.695 8.569 5.819 1.00 94.88 72 TYR A N 1
ATOM 601 C CA . TYR A 1 72 ? -18.855 9.292 6.337 1.00 94.88 72 TYR A CA 1
ATOM 602 C C . TYR A 1 72 ? -20.139 8.650 5.810 1.00 94.88 72 TYR A C 1
ATOM 604 O O . TYR A 1 72 ? -20.258 8.383 4.610 1.00 94.88 72 TYR A O 1
ATOM 612 N N . THR A 1 73 ? -21.097 8.418 6.706 1.00 92.81 73 THR A N 1
ATOM 613 C CA . THR A 1 73 ? -22.386 7.789 6.399 1.00 92.81 73 THR A CA 1
ATOM 614 C C . THR A 1 73 ? -23.068 8.464 5.212 1.00 92.81 73 THR A C 1
ATOM 616 O O . THR A 1 73 ? -23.218 9.682 5.186 1.00 92.81 73 THR A O 1
ATOM 619 N N . GLY A 1 74 ? -23.487 7.668 4.226 1.00 91.12 74 GLY A N 1
ATOM 620 C CA . GLY A 1 74 ? -24.161 8.168 3.023 1.00 91.12 74 GLY A CA 1
ATOM 621 C C . GLY A 1 74 ? -23.236 8.813 1.984 1.00 91.12 74 GLY A C 1
ATOM 622 O O . GLY A 1 74 ? -23.730 9.388 1.020 1.00 91.12 74 GLY A O 1
ATOM 623 N N . THR A 1 75 ? -21.911 8.717 2.144 1.00 92.06 75 THR A N 1
ATOM 624 C CA . THR A 1 75 ? -20.938 9.293 1.203 1.00 92.06 75 THR A CA 1
ATOM 625 C C . THR A 1 75 ? -19.871 8.280 0.782 1.00 92.06 75 THR A C 1
ATOM 627 O O . THR A 1 75 ? -19.661 7.253 1.426 1.00 92.06 75 THR A O 1
ATOM 630 N N . ASN A 1 76 ? -19.133 8.615 -0.278 1.00 89.31 76 ASN A N 1
ATOM 631 C CA . ASN A 1 76 ? -17.917 7.898 -0.673 1.00 89.31 76 ASN A CA 1
ATOM 632 C C . ASN A 1 76 ? -16.634 8.510 -0.082 1.00 89.31 76 ASN A C 1
ATOM 634 O O . ASN A 1 76 ? -15.537 8.089 -0.446 1.00 89.31 76 ASN A O 1
ATOM 638 N N . GLN A 1 77 ? -16.749 9.495 0.813 1.00 93.62 77 GLN A N 1
ATOM 639 C CA . GLN A 1 77 ? -15.602 10.175 1.406 1.00 93.62 77 GLN A CA 1
ATOM 640 C C . GLN A 1 77 ? -15.082 9.395 2.617 1.00 93.62 77 GLN A C 1
ATOM 642 O O . GLN A 1 77 ? -15.838 9.099 3.545 1.00 93.62 77 GLN A O 1
ATOM 647 N N . TYR A 1 78 ? -13.780 9.098 2.627 1.00 94.81 78 TYR A N 1
ATOM 648 C CA . TYR A 1 78 ? -13.129 8.480 3.781 1.00 94.81 78 TYR A CA 1
ATOM 649 C C . TYR A 1 78 ? -13.139 9.422 4.986 1.00 94.81 78 TYR A C 1
ATOM 651 O O . TYR A 1 78 ? -12.878 10.619 4.859 1.00 94.81 78 TYR A O 1
ATOM 659 N N . ALA A 1 79 ? -13.432 8.869 6.161 1.00 96.44 79 ALA A N 1
ATOM 660 C CA . ALA A 1 79 ? -13.607 9.643 7.387 1.00 96.44 79 ALA A CA 1
ATOM 661 C C . ALA A 1 79 ? -12.285 10.206 7.940 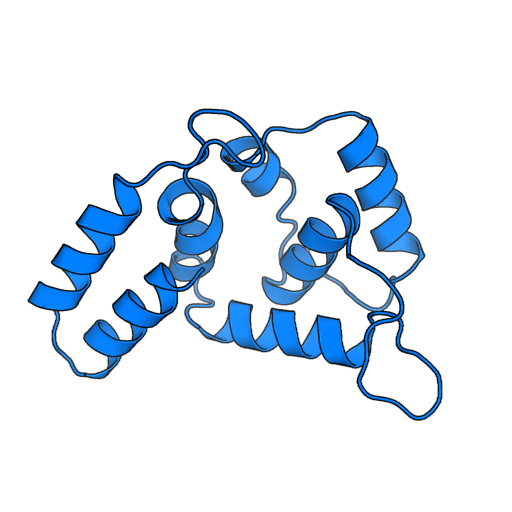1.00 96.44 79 ALA A C 1
ATOM 663 O O . ALA A 1 79 ? -12.292 11.145 8.731 1.00 96.44 79 ALA A O 1
ATOM 664 N N . ARG A 1 80 ? -11.145 9.627 7.542 1.00 96.50 80 ARG A N 1
ATOM 665 C CA . ARG A 1 80 ? -9.795 10.022 7.971 1.00 96.50 80 ARG A CA 1
ATOM 666 C C . ARG A 1 80 ? -8.728 9.473 7.026 1.00 96.50 80 ARG A C 1
ATOM 668 O O . ARG A 1 80 ? -9.035 8.664 6.157 1.00 96.50 80 ARG A O 1
ATOM 675 N N . SER A 1 81 ? -7.474 9.860 7.243 1.00 95.25 81 SER A N 1
ATOM 676 C CA . SER A 1 81 ? -6.311 9.222 6.615 1.00 95.25 81 SER A CA 1
ATOM 677 C C . SER A 1 81 ? -5.980 7.875 7.264 1.00 95.25 81 SER A C 1
ATOM 679 O O . SER A 1 81 ? -6.264 7.651 8.448 1.00 95.25 81 SER A O 1
ATOM 681 N N . MET A 1 82 ? -5.355 6.986 6.488 1.00 96.31 82 MET A N 1
ATOM 682 C CA . MET A 1 82 ? -4.744 5.768 7.021 1.00 96.31 82 MET A CA 1
ATOM 683 C C . MET A 1 82 ? -3.471 6.091 7.794 1.00 96.31 82 MET A C 1
ATOM 685 O O . MET A 1 82 ? -2.713 6.985 7.413 1.00 96.31 82 MET A O 1
ATOM 689 N N . ASN A 1 83 ? -3.216 5.316 8.842 1.00 97.62 83 ASN A N 1
ATOM 690 C CA . ASN A 1 83 ? -1.896 5.247 9.460 1.00 97.62 83 ASN A CA 1
ATOM 691 C C . ASN A 1 83 ? -1.020 4.170 8.779 1.00 97.62 83 ASN A C 1
ATOM 693 O O . ASN A 1 83 ? -1.467 3.463 7.870 1.00 97.62 83 ASN A O 1
ATOM 697 N N . TRP A 1 84 ? 0.239 4.038 9.203 1.00 96.81 84 TRP A N 1
ATOM 698 C CA . TRP A 1 84 ? 1.179 3.097 8.585 1.00 96.81 84 TRP A CA 1
ATOM 699 C C . TRP A 1 84 ? 0.772 1.641 8.793 1.00 96.81 84 TRP A C 1
ATOM 701 O O . TRP A 1 84 ? 0.834 0.842 7.858 1.00 96.81 84 TRP A O 1
ATOM 711 N N . GLY A 1 85 ? 0.325 1.298 9.998 1.00 98.00 85 GLY A N 1
ATOM 712 C CA . GLY A 1 85 ? -0.122 -0.056 10.300 1.00 98.00 85 GLY A CA 1
ATOM 713 C C . GLY A 1 85 ? -1.304 -0.500 9.443 1.00 98.00 85 GLY A C 1
ATOM 714 O O . GLY A 1 85 ? -1.305 -1.612 8.924 1.00 98.00 85 GLY A O 1
ATOM 715 N N . GLU A 1 86 ? -2.271 0.387 9.223 1.00 98.44 86 GLU A N 1
ATOM 716 C CA . GLU A 1 86 ? -3.403 0.153 8.325 1.00 98.44 86 GLU A CA 1
ATOM 717 C C . GLU A 1 86 ? -2.950 0.025 6.880 1.00 98.44 86 GLU A C 1
ATOM 719 O O . GLU A 1 86 ? -3.319 -0.935 6.209 1.00 98.44 86 GLU A O 1
ATOM 724 N N . PHE A 1 87 ? -2.091 0.935 6.415 1.00 96.88 87 PHE A N 1
ATOM 725 C CA . PHE A 1 87 ? -1.529 0.853 5.074 1.00 96.88 87 PHE A CA 1
ATOM 726 C C . PHE A 1 87 ? -0.888 -0.519 4.823 1.00 96.88 87 PHE A C 1
ATOM 728 O O . PHE A 1 87 ? -1.208 -1.170 3.828 1.00 96.88 87 PHE A O 1
ATOM 735 N N . ILE A 1 88 ? -0.056 -1.004 5.749 1.00 96.25 88 ILE A N 1
ATOM 736 C CA . ILE A 1 88 ? 0.651 -2.290 5.642 1.00 96.25 88 ILE A CA 1
ATOM 737 C C . ILE A 1 88 ? -0.300 -3.484 5.824 1.00 96.25 88 ILE A C 1
ATOM 739 O O . ILE A 1 88 ? -0.132 -4.509 5.162 1.00 96.25 88 ILE A O 1
ATOM 743 N N . HIS A 1 89 ? -1.323 -3.374 6.672 1.00 98.12 89 HIS A N 1
ATOM 744 C CA . HIS A 1 89 ? -2.322 -4.426 6.867 1.00 98.12 89 HIS A CA 1
ATOM 745 C C . HIS A 1 89 ? -3.204 -4.623 5.624 1.00 98.12 89 HIS A C 1
ATOM 747 O O . HIS A 1 89 ? -3.313 -5.741 5.120 1.00 98.12 89 HIS A O 1
ATOM 753 N N . PHE A 1 90 ? -3.746 -3.540 5.059 1.00 97.25 90 PHE A N 1
ATOM 754 C CA . PHE A 1 90 ? -4.518 -3.584 3.810 1.00 97.25 90 PHE A CA 1
ATOM 755 C C . PHE A 1 90 ? -3.657 -4.051 2.636 1.00 97.25 90 PHE A C 1
ATOM 757 O O . PHE A 1 90 ? -4.108 -4.830 1.801 1.00 97.25 90 PHE A O 1
ATOM 764 N N . SER A 1 91 ? -2.398 -3.616 2.602 1.00 93.69 91 SER A N 1
ATOM 765 C CA . SER A 1 91 ? -1.396 -4.100 1.655 1.00 93.69 91 SER A CA 1
ATOM 766 C C . SER A 1 91 ? -1.176 -5.608 1.744 1.00 93.69 91 SER A C 1
ATOM 768 O O . SER A 1 91 ? -1.153 -6.290 0.725 1.00 93.69 91 SER A O 1
ATOM 770 N N . SER A 1 92 ? -1.062 -6.135 2.965 1.00 94.44 92 SER A N 1
ATOM 771 C CA . SER A 1 92 ? -0.887 -7.570 3.205 1.00 94.44 92 SER A CA 1
ATOM 772 C C . SER A 1 92 ? -2.107 -8.365 2.745 1.00 94.44 92 SER A C 1
ATOM 774 O O . SER A 1 92 ? -1.967 -9.365 2.052 1.00 94.44 92 SER A O 1
ATOM 776 N N . GLY A 1 93 ? -3.316 -7.874 3.037 1.00 94.56 93 GLY A N 1
ATOM 777 C CA . GLY A 1 93 ? -4.551 -8.471 2.526 1.00 94.56 93 GLY A CA 1
ATOM 778 C C . GLY A 1 93 ? -4.644 -8.455 1.004 1.00 94.56 93 GLY A C 1
ATOM 779 O O . GLY A 1 93 ? -5.043 -9.443 0.395 1.00 94.56 93 GLY A O 1
ATOM 780 N N . ALA A 1 94 ? -4.231 -7.355 0.376 1.00 92.31 94 ALA A N 1
ATOM 781 C CA . ALA A 1 94 ? -4.223 -7.234 -1.075 1.00 92.31 94 ALA A CA 1
ATOM 782 C C . ALA A 1 94 ? -3.240 -8.208 -1.736 1.00 92.31 94 ALA A C 1
ATOM 784 O O . ALA A 1 94 ? -3.565 -8.778 -2.775 1.00 92.31 94 ALA A O 1
ATOM 785 N N . ALA A 1 95 ? -2.067 -8.395 -1.121 1.00 89.44 95 ALA A N 1
ATOM 786 C CA . ALA A 1 95 ? -1.013 -9.305 -1.561 1.00 89.44 95 ALA A CA 1
ATOM 787 C C . ALA A 1 95 ? -1.223 -10.759 -1.106 1.00 89.44 95 ALA A C 1
ATOM 789 O O . ALA A 1 95 ? -0.469 -11.641 -1.508 1.00 89.44 95 ALA A O 1
ATOM 790 N N . GLY A 1 96 ? -2.219 -11.037 -0.262 1.00 90.75 96 GLY A N 1
ATOM 791 C CA . GLY A 1 96 ? -2.474 -12.365 0.305 1.00 90.75 96 GLY A CA 1
ATOM 792 C C . GLY A 1 96 ? -1.376 -12.901 1.236 1.00 90.75 96 GLY A C 1
ATOM 793 O O . GLY A 1 96 ? -1.524 -14.003 1.758 1.00 90.75 96 GLY A O 1
ATOM 794 N N . ILE A 1 97 ? -0.313 -12.133 1.485 1.00 91.38 97 ILE A N 1
ATOM 795 C CA . ILE A 1 97 ? 0.830 -12.500 2.327 1.00 91.38 97 ILE A CA 1
ATOM 796 C C . ILE A 1 97 ? 1.173 -11.364 3.294 1.00 91.38 97 ILE A C 1
ATOM 798 O O . ILE A 1 97 ? 0.906 -10.194 3.018 1.00 91.38 97 ILE A O 1
ATOM 802 N N . ASN A 1 98 ? 1.795 -11.680 4.427 1.00 94.12 98 ASN A N 1
ATOM 803 C CA . ASN A 1 98 ? 2.214 -10.674 5.398 1.00 94.12 98 ASN A CA 1
ATOM 804 C C . ASN A 1 98 ? 3.375 -9.806 4.878 1.00 94.12 98 ASN A C 1
ATOM 806 O O . ASN A 1 98 ? 4.532 -10.227 4.837 1.00 94.12 98 ASN A O 1
ATOM 810 N N . MET A 1 99 ? 3.079 -8.541 4.578 1.00 92.75 99 MET A N 1
ATOM 811 C CA . MET A 1 99 ? 4.033 -7.592 4.000 1.00 92.75 99 MET A CA 1
ATOM 812 C C . MET A 1 99 ? 4.864 -6.826 5.033 1.00 92.75 99 MET A C 1
ATOM 814 O O . MET A 1 99 ? 5.625 -5.934 4.655 1.00 92.75 99 MET A O 1
ATOM 818 N N . LYS A 1 100 ? 4.784 -7.168 6.327 1.00 95.31 100 LYS A N 1
ATOM 819 C CA . LYS A 1 100 ? 5.578 -6.514 7.383 1.00 95.31 100 LYS A CA 1
ATOM 820 C C . LYS A 1 100 ? 7.078 -6.549 7.083 1.00 95.31 100 LYS A C 1
ATOM 822 O O . LYS A 1 100 ? 7.736 -5.520 7.181 1.00 95.31 100 LYS A O 1
ATOM 827 N N . ASN A 1 101 ? 7.617 -7.694 6.664 1.00 94.31 101 ASN A N 1
ATOM 828 C CA . ASN A 1 101 ? 9.046 -7.806 6.350 1.00 94.31 101 ASN A CA 1
ATOM 829 C C . ASN A 1 101 ? 9.449 -6.884 5.192 1.00 94.31 101 ASN A C 1
ATOM 831 O O . ASN A 1 101 ? 10.462 -6.193 5.279 1.00 94.31 101 ASN A O 1
ATOM 835 N N . GLN A 1 102 ? 8.625 -6.818 4.142 1.00 92.81 102 GLN A N 1
ATOM 836 C CA . GLN A 1 102 ? 8.872 -5.922 3.015 1.00 92.81 102 GLN A CA 1
ATOM 837 C C . GLN A 1 102 ? 8.772 -4.449 3.433 1.00 92.81 102 GLN A C 1
ATOM 839 O O . GLN A 1 102 ? 9.571 -3.625 2.995 1.00 92.81 102 GLN A O 1
ATOM 844 N N . ALA A 1 103 ? 7.836 -4.118 4.324 1.00 94.31 103 ALA A N 1
ATOM 845 C CA . ALA A 1 103 ? 7.671 -2.766 4.843 1.00 94.31 103 ALA A CA 1
ATOM 846 C C . ALA A 1 103 ? 8.881 -2.340 5.683 1.00 94.31 103 ALA A C 1
ATOM 848 O O . ALA A 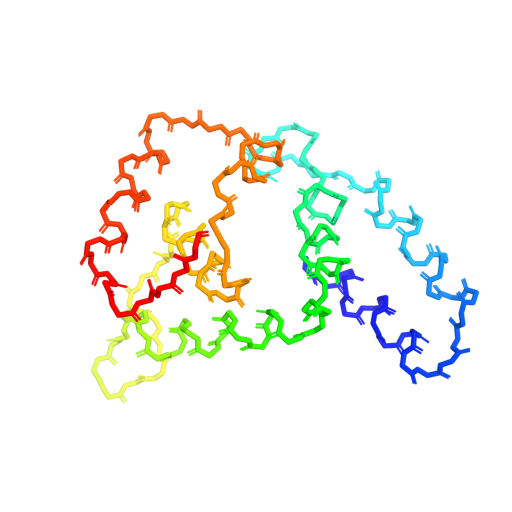1 103 ? 9.351 -1.215 5.543 1.00 94.31 103 ALA A O 1
ATOM 849 N N . THR A 1 104 ? 9.441 -3.251 6.484 1.00 95.44 104 THR A N 1
ATOM 850 C CA . THR A 1 104 ? 10.679 -3.010 7.236 1.00 95.44 104 THR A CA 1
ATOM 851 C C . THR A 1 104 ? 11.841 -2.650 6.312 1.00 95.44 104 THR A C 1
ATOM 853 O O . THR A 1 104 ? 12.591 -1.721 6.612 1.00 95.44 104 THR A O 1
ATOM 856 N N . ILE A 1 105 ? 11.981 -3.347 5.180 1.00 93.06 105 ILE A N 1
ATOM 857 C CA . ILE A 1 105 ? 13.017 -3.053 4.180 1.00 93.06 105 ILE A CA 1
ATOM 858 C C . ILE A 1 105 ? 12.773 -1.668 3.564 1.00 93.06 105 ILE A C 1
ATOM 860 O O . ILE A 1 105 ? 13.664 -0.818 3.581 1.00 93.06 105 ILE A O 1
ATOM 864 N N . ALA A 1 106 ? 11.555 -1.424 3.075 1.00 92.50 106 ALA A N 1
ATOM 865 C CA . ALA A 1 106 ? 11.219 -0.215 2.326 1.00 92.50 106 ALA A CA 1
ATOM 866 C C . ALA A 1 106 ? 11.225 1.059 3.185 1.00 92.50 106 ALA A C 1
ATOM 868 O O . ALA A 1 106 ? 11.766 2.090 2.787 1.00 92.50 106 ALA A O 1
ATOM 869 N N . PHE A 1 107 ? 10.634 0.995 4.375 1.00 93.56 107 PHE A N 1
ATOM 870 C CA . PHE A 1 107 ? 10.274 2.172 5.171 1.00 93.56 107 PHE A CA 1
ATOM 871 C C . PHE A 1 107 ? 10.954 2.203 6.542 1.00 93.56 107 PHE A C 1
ATOM 873 O O . PHE A 1 107 ? 10.983 3.246 7.194 1.00 93.56 107 PHE A O 1
ATOM 880 N N . GLY A 1 108 ? 11.543 1.084 6.971 1.00 93.94 108 GLY A N 1
ATOM 881 C CA . GLY A 1 108 ? 11.873 0.843 8.372 1.00 93.94 108 GLY A CA 1
ATOM 882 C C . GLY A 1 108 ? 10.667 0.311 9.151 1.00 93.94 108 GLY A C 1
ATOM 883 O O . GLY A 1 108 ? 9.565 0.181 8.621 1.00 93.94 108 GLY A O 1
ATOM 884 N N . TRP A 1 109 ? 10.886 -0.025 10.423 1.00 96.00 109 TRP A N 1
ATOM 885 C CA . TRP A 1 109 ? 9.828 -0.517 11.304 1.00 96.00 109 TRP A CA 1
ATOM 886 C C . TRP A 1 109 ? 9.989 0.056 12.706 1.00 96.00 109 TRP A C 1
ATOM 888 O O . TRP A 1 109 ? 10.971 -0.229 13.390 1.00 96.00 109 TRP A O 1
ATOM 898 N N . THR A 1 110 ? 9.038 0.885 13.126 1.00 96.38 110 THR A N 1
ATOM 899 C CA . THR A 1 110 ? 9.028 1.492 14.462 1.00 96.38 110 THR A CA 1
ATOM 900 C C . THR A 1 110 ? 8.037 0.775 15.377 1.00 96.38 110 THR A C 1
ATOM 902 O O . THR A 1 110 ? 7.146 0.062 14.915 1.00 96.38 110 THR A O 1
ATOM 905 N N . SER A 1 111 ? 8.158 0.989 16.689 1.00 97.56 111 SER A N 1
ATOM 906 C CA . SER A 1 111 ? 7.171 0.503 17.664 1.00 97.56 111 SER A CA 1
ATOM 907 C C . SER A 1 111 ? 5.769 1.054 17.392 1.00 97.56 111 SER A C 1
ATOM 909 O O . SER A 1 111 ? 4.787 0.334 17.541 1.00 97.56 111 SER A O 1
ATOM 911 N N . GLU A 1 112 ? 5.670 2.302 16.932 1.00 97.19 112 GLU A N 1
ATOM 912 C CA . GLU A 1 112 ? 4.397 2.914 16.549 1.00 97.19 112 GLU A CA 1
ATOM 913 C C . GLU A 1 112 ? 3.761 2.200 15.350 1.00 97.19 112 GLU A C 1
ATOM 915 O O . GLU A 1 112 ? 2.577 1.874 15.385 1.00 97.19 112 GLU A O 1
ATOM 920 N N . MET A 1 113 ? 4.547 1.882 14.314 1.00 97.50 113 MET A N 1
ATOM 921 C CA . MET A 1 113 ? 4.056 1.090 13.180 1.00 97.50 113 MET A CA 1
ATOM 922 C C . MET A 1 113 ? 3.593 -0.297 13.626 1.00 97.50 113 MET A C 1
ATOM 924 O O . MET A 1 113 ? 2.573 -0.780 13.139 1.00 97.50 113 MET A O 1
ATOM 928 N N . ASP A 1 114 ? 4.303 -0.921 14.569 1.00 98.19 114 ASP A N 1
ATOM 929 C CA . ASP A 1 114 ? 3.920 -2.223 15.117 1.00 98.19 114 ASP A CA 1
ATOM 930 C C . ASP A 1 114 ? 2.579 -2.167 15.859 1.00 98.19 114 ASP A C 1
ATOM 932 O O . ASP A 1 114 ? 1.674 -2.951 15.570 1.00 98.19 114 ASP A O 1
ATOM 936 N N . ASN A 1 115 ? 2.413 -1.183 16.745 1.00 98.56 115 ASN A N 1
ATOM 937 C CA . ASN A 1 115 ? 1.171 -0.955 17.480 1.00 98.56 115 ASN A CA 1
ATOM 938 C C . ASN A 1 115 ? -0.002 -0.693 16.528 1.00 98.56 115 ASN A C 1
ATOM 940 O O . ASN A 1 115 ? -1.056 -1.320 16.649 1.00 98.56 115 ASN A O 1
ATOM 944 N N . GLN A 1 116 ? 0.194 0.190 15.545 1.00 98.56 116 GLN A N 1
ATOM 945 C CA . GLN A 1 116 ? -0.801 0.483 14.516 1.00 98.56 116 GLN A CA 1
ATOM 946 C C . GLN A 1 116 ? -1.147 -0.759 13.690 1.00 98.56 116 GLN A C 1
ATOM 948 O O . GLN A 1 116 ? -2.316 -0.980 13.385 1.00 98.56 116 GLN A O 1
ATOM 953 N N . PHE A 1 117 ? -0.156 -1.577 13.327 1.00 98.50 117 PHE A N 1
ATOM 954 C CA . PHE A 1 117 ? -0.357 -2.778 12.518 1.00 98.50 117 PHE A CA 1
ATOM 955 C C . PHE A 1 117 ? -1.158 -3.830 13.283 1.00 98.50 117 PHE A C 1
ATOM 957 O O . PHE A 1 117 ? -2.120 -4.385 12.754 1.00 98.50 117 PHE A O 1
ATOM 964 N N . ASN A 1 118 ? -0.823 -4.062 14.553 1.00 98.38 118 ASN A N 1
ATOM 965 C CA . ASN A 1 118 ? -1.563 -4.987 15.408 1.00 98.38 118 ASN A CA 1
ATOM 966 C C . ASN A 1 118 ? -2.995 -4.496 15.660 1.00 98.38 118 ASN A C 1
ATOM 968 O O . ASN A 1 118 ? -3.935 -5.289 15.588 1.00 98.38 118 ASN A O 1
ATOM 972 N N . LYS A 1 119 ? -3.182 -3.186 15.870 1.00 98.56 119 LYS A N 1
ATOM 973 C CA . LYS A 1 119 ? -4.516 -2.589 15.971 1.00 98.56 119 LYS A CA 1
ATOM 974 C C . LYS A 1 119 ? -5.309 -2.748 14.673 1.00 98.56 119 LYS A C 1
ATOM 976 O O . LYS A 1 119 ? -6.455 -3.178 14.728 1.00 98.56 119 LYS A O 1
ATOM 981 N N . ALA A 1 120 ? -4.703 -2.483 13.517 1.00 98.56 120 ALA A N 1
ATOM 982 C CA . ALA A 1 120 ? -5.353 -2.642 12.219 1.00 98.56 120 ALA A CA 1
ATOM 983 C C . ALA A 1 120 ? -5.807 -4.090 11.978 1.00 98.56 120 ALA A C 1
ATOM 985 O O . ALA A 1 120 ? -6.929 -4.304 11.533 1.00 98.56 120 ALA A O 1
ATOM 986 N N . ARG A 1 121 ? -4.993 -5.087 12.351 1.00 98.38 121 ARG A N 1
ATOM 987 C CA . ARG A 1 121 ? -5.383 -6.507 12.274 1.00 98.38 121 ARG A CA 1
ATOM 988 C C . ARG A 1 121 ? -6.617 -6.842 13.109 1.00 98.38 121 ARG A C 1
ATOM 990 O O . ARG A 1 121 ? -7.378 -7.724 12.727 1.00 98.38 121 ARG A O 1
ATOM 997 N N . SER A 1 122 ? -6.800 -6.167 14.243 1.00 98.19 122 SER A N 1
ATOM 998 C CA . SER A 1 122 ? -7.984 -6.332 15.087 1.00 98.19 122 SER A CA 1
ATOM 999 C C . SER A 1 122 ? -9.189 -5.574 14.528 1.00 98.19 122 SER A C 1
ATOM 1001 O O . SER A 1 122 ? -10.276 -6.136 14.436 1.00 98.19 122 SER A O 1
ATOM 1003 N N . ASP A 1 123 ? -9.004 -4.308 14.153 1.00 98.44 123 ASP A N 1
ATOM 1004 C CA . ASP A 1 123 ? -10.077 -3.433 13.669 1.00 98.44 123 ASP A CA 1
ATOM 1005 C C . ASP A 1 123 ? -10.632 -3.897 12.308 1.00 98.44 123 ASP A C 1
ATOM 1007 O O . ASP A 1 123 ? -11.814 -3.713 12.024 1.00 98.44 123 ASP A O 1
ATOM 1011 N N . PHE A 1 124 ? -9.793 -4.529 11.479 1.00 98.31 124 PHE A N 1
ATOM 1012 C CA . PHE A 1 124 ? -10.120 -4.989 10.127 1.00 98.31 124 PHE A CA 1
ATOM 1013 C C . PHE A 1 124 ? -9.928 -6.505 9.965 1.00 98.31 124 PHE A C 1
ATOM 1015 O O . PHE A 1 124 ? -9.461 -6.975 8.930 1.00 98.31 124 PHE A O 1
ATOM 1022 N N . ALA A 1 125 ? -10.332 -7.293 10.966 1.00 98.00 125 ALA A N 1
ATOM 1023 C CA . ALA A 1 125 ? -10.102 -8.745 11.027 1.00 9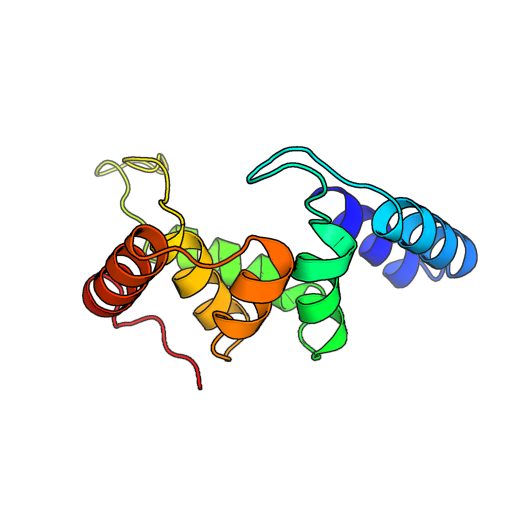8.00 125 ALA A CA 1
ATOM 1024 C C . ALA A 1 125 ? -10.658 -9.567 9.840 1.00 98.00 125 ALA A C 1
ATOM 1026 O O . ALA A 1 125 ? -10.250 -10.709 9.641 1.00 98.00 125 ALA A O 1
ATOM 1027 N N . ALA A 1 126 ? -11.568 -9.004 9.037 1.00 98.06 126 ALA A N 1
ATOM 1028 C CA . ALA A 1 126 ? -12.050 -9.622 7.799 1.00 98.06 126 ALA A CA 1
ATOM 1029 C C . ALA A 1 126 ? -10.988 -9.663 6.678 1.00 98.06 126 ALA A C 1
ATOM 1031 O O . ALA A 1 126 ? -11.153 -10.390 5.700 1.00 98.06 126 ALA A O 1
ATOM 1032 N N . ILE A 1 127 ? -9.907 -8.884 6.797 1.00 97.81 127 ILE A N 1
ATOM 1033 C CA . ILE A 1 127 ? -8.791 -8.855 5.850 1.00 97.81 127 ILE A CA 1
ATOM 1034 C C . ILE A 1 127 ? -7.742 -9.891 6.282 1.00 97.81 127 ILE A C 1
ATOM 1036 O O . ILE A 1 127 ? -7.013 -9.697 7.255 1.00 97.81 127 ILE A O 1
ATOM 1040 N N . THR A 1 128 ? -7.645 -10.995 5.539 1.00 95.88 128 THR A N 1
ATOM 1041 C CA . THR A 1 128 ? -6.787 -12.145 5.877 1.00 95.88 128 THR A CA 1
ATOM 1042 C C . THR A 1 128 ? -5.639 -12.346 4.888 1.00 95.88 128 THR A C 1
ATOM 1044 O O . THR A 1 128 ? -5.782 -12.054 3.703 1.00 95.88 128 THR A O 1
ATOM 1047 N N . TYR A 1 129 ? -4.519 -12.891 5.367 1.00 94.69 129 TYR A N 1
ATOM 1048 C CA . TYR A 1 129 ? -3.317 -13.230 4.594 1.00 94.69 129 TYR A CA 1
ATOM 1049 C C . TYR A 1 129 ? -2.454 -14.231 5.375 1.00 94.69 129 TYR A C 1
ATOM 1051 O O . TYR A 1 129 ? -2.647 -14.388 6.585 1.00 94.69 129 TYR A O 1
ATOM 1059 N N . THR A 1 130 ? -1.518 -14.893 4.689 1.00 90.44 130 THR A N 1
ATOM 1060 C CA . THR A 1 130 ? -0.583 -15.871 5.280 1.00 90.44 130 THR A CA 1
ATOM 1061 C C . THR A 1 130 ? 0.728 -15.251 5.735 1.00 90.44 130 THR A C 1
ATOM 1063 O O . THR A 1 130 ? 1.242 -14.363 5.014 1.00 90.44 130 THR A O 1
#

Foldseek 3Di:
DVLLVQLVVCVVVVVVVSNVVSLVVLLPDADCPVHGRFRCVNLPVVVLCVVPCNCQLVVQLVVLCQPQADDDPPDSHGPDDDDLLLSQLSSQLSSLARCPVSCCRRPNDDPVSVVSVVVNCVSSVVRHHD

Sequence (130 aa):
MAEIFGYDVYKGLGLTAEAERAKSLSMANSDNFPRPNTYWFRDWLYPWYIQGQETKVLVNYFKLVAQYFPKYTGTNQYARSMNWGEFIHFSSGAAGINMKNQATIAFGWTSEMDNQFNKARSDFAAITYT